Protein AF-A0A496LIV1-F1 (afdb_monomer_lite)

Foldseek 3Di:
DDDDDDDDDDPPPPPPPPPPDDDQKDKDKDWDADPPPRDIWMKMKIAGNAAWKWWADKAFPNNPKDFDWDQDPVRDTDDPDRDTDGHGDMDITIIRDRDTQWMWTQIPVGIDIDGDD

pLDDT: mean 88.88, std 16.33, range [39.03, 98.69]

Sequence (117 aa):
MKKILLISCLFLVGCSGSSVKEAPLKMSYSTQVNRFSGVRYSIIEITSLSNDLVIKDVRLNKGNCVIRKMMLANGKIEELFPMKLTYGNSIKRTATCKKILEAEVVTNDGSWVFTWN

Secondary structure (DSSP, 8-state):
-----------------------SEEEEEEEEE-TTT--EEEEEEEEESSSSEEEEEEEEGGGTBPBPPPBPTTSPBPP-SSEEE-TT-EEEEEESSS--SEEEEEESS-EEEEE--

Structure (mmCIF, N/CA/C/O backbone):
data_AF-A0A496LIV1-F1
#
_entry.id   AF-A0A496LIV1-F1
#
loop_
_atom_site.group_PDB
_atom_site.id
_atom_site.type_symbol
_atom_site.label_atom_id
_atom_site.label_alt_id
_atom_site.label_comp_id
_atom_site.label_asym_id
_atom_site.label_entity_id
_atom_site.label_seq_id
_atom_site.pdbx_PDB_ins_code
_atom_site.Cartn_x
_atom_site.Cartn_y
_atom_site.Cartn_z
_atom_site.occupancy
_atom_site.B_iso_or_equiv
_atom_site.auth_seq_id
_atom_site.auth_comp_id
_atom_site.auth_asym_id
_atom_site.auth_atom_id
_atom_site.pdbx_PDB_model_num
ATOM 1 N N . MET A 1 1 ? -74.936 10.771 -8.688 1.00 39.03 1 MET A N 1
ATOM 2 C CA . MET A 1 1 ? -73.666 10.435 -9.381 1.00 39.03 1 MET A CA 1
ATOM 3 C C . MET A 1 1 ? -72.774 11.671 -9.267 1.00 39.03 1 MET A C 1
ATOM 5 O O . MET A 1 1 ? -73.289 12.724 -9.584 1.00 39.03 1 MET A O 1
ATOM 9 N N . LYS A 1 2 ? -71.529 11.731 -8.789 1.00 39.44 2 LYS A N 1
ATOM 10 C CA . LYS A 1 2 ? -70.540 10.810 -8.208 1.00 39.44 2 LYS A CA 1
ATOM 11 C C . LYS A 1 2 ? -69.555 11.733 -7.448 1.00 39.44 2 LYS A C 1
ATOM 13 O O . LYS A 1 2 ? -69.148 12.748 -8.002 1.00 39.44 2 LYS A O 1
ATOM 18 N N . LYS A 1 3 ? -69.244 11.442 -6.178 1.00 47.38 3 LYS A N 1
ATOM 19 C CA . LYS A 1 3 ? -68.274 12.204 -5.364 1.00 47.38 3 LYS A CA 1
ATOM 20 C C . LYS A 1 3 ? -66.870 11.943 -5.922 1.00 47.38 3 LYS A C 1
ATOM 22 O O . LYS A 1 3 ? -66.507 10.777 -6.053 1.00 47.38 3 LYS A O 1
ATOM 27 N N . ILE A 1 4 ? -66.102 12.980 -6.250 1.00 52.69 4 ILE A N 1
ATOM 28 C CA . ILE A 1 4 ? -64.696 12.839 -6.655 1.00 52.69 4 ILE A CA 1
ATOM 29 C C . ILE A 1 4 ? -63.836 13.393 -5.519 1.00 52.69 4 ILE A C 1
ATOM 31 O O . ILE A 1 4 ? -63.693 14.602 -5.369 1.00 52.69 4 ILE A O 1
ATOM 35 N N . LEU A 1 5 ? -63.308 12.487 -4.692 1.00 54.84 5 LEU A N 1
ATOM 36 C CA . LEU A 1 5 ? -62.138 12.749 -3.859 1.00 54.84 5 LEU A CA 1
ATOM 37 C C . LEU A 1 5 ? -60.904 12.586 -4.753 1.00 54.84 5 LEU A C 1
ATOM 39 O O . LEU A 1 5 ? -60.666 11.493 -5.265 1.00 54.84 5 LEU A O 1
ATOM 43 N N . LEU A 1 6 ? -60.120 13.646 -4.924 1.00 50.31 6 LEU A N 1
ATOM 44 C CA . LEU A 1 6 ? -58.7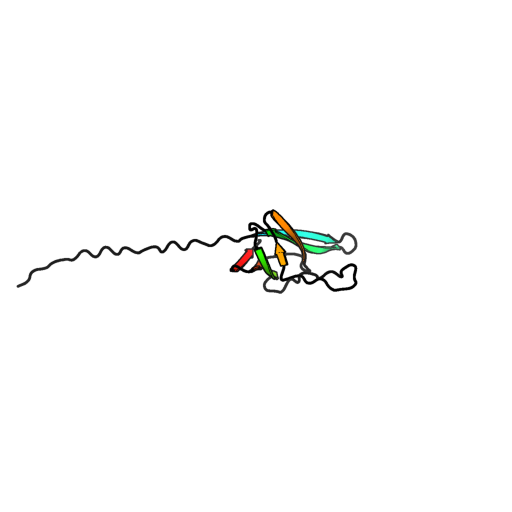75 13.564 -5.491 1.00 50.31 6 LEU A CA 1
ATOM 45 C C . LEU A 1 6 ? -57.781 13.497 -4.330 1.00 50.31 6 LEU A C 1
ATOM 47 O O . LEU A 1 6 ? -57.510 14.485 -3.654 1.00 50.31 6 LEU A O 1
ATOM 51 N N . ILE A 1 7 ? -57.316 12.278 -4.071 1.00 59.00 7 ILE A N 1
ATOM 52 C CA . ILE A 1 7 ? -56.296 11.948 -3.080 1.00 59.00 7 ILE A CA 1
ATOM 53 C C . ILE A 1 7 ? -54.946 12.454 -3.595 1.00 59.00 7 ILE A C 1
ATOM 55 O O . ILE A 1 7 ? -54.461 12.030 -4.642 1.00 59.00 7 ILE A O 1
ATOM 59 N N . SER A 1 8 ? -54.360 13.376 -2.835 1.00 54.31 8 SER A N 1
ATOM 60 C CA . SER A 1 8 ? -52.958 13.770 -2.928 1.00 54.31 8 SER A CA 1
ATOM 61 C C . SER A 1 8 ? -52.079 12.595 -2.495 1.00 54.31 8 SER A C 1
ATOM 63 O O . SER A 1 8 ? -52.125 12.184 -1.336 1.00 54.31 8 SER A O 1
ATOM 65 N N . CYS A 1 9 ? -51.280 12.050 -3.413 1.00 51.47 9 CYS A N 1
ATOM 66 C CA . CYS A 1 9 ? -50.174 11.158 -3.075 1.00 51.47 9 CYS A CA 1
ATOM 67 C C . CYS A 1 9 ? -48.868 11.951 -3.165 1.00 51.47 9 CYS A C 1
ATOM 69 O O . CYS A 1 9 ? -48.267 12.071 -4.232 1.00 51.47 9 CYS A O 1
ATOM 71 N N . LEU A 1 10 ? -48.428 12.479 -2.019 1.00 53.59 10 LEU A N 1
ATOM 72 C CA . LEU A 1 10 ? -47.028 12.828 -1.795 1.00 53.59 10 LEU A CA 1
ATOM 73 C C . LEU A 1 10 ? -46.196 11.545 -1.934 1.00 53.59 10 LEU A C 1
ATOM 75 O O . LEU A 1 10 ? -46.195 10.697 -1.042 1.00 53.59 10 LEU A O 1
ATOM 79 N N . PHE A 1 11 ? -45.471 11.406 -3.040 1.00 55.41 11 PHE A N 1
ATOM 80 C CA . PHE A 1 11 ? -44.377 10.448 -3.130 1.00 55.41 11 PHE A CA 1
ATOM 81 C C . PHE A 1 11 ? -43.194 10.999 -2.329 1.00 55.41 11 PHE A C 1
ATOM 83 O O . PHE A 1 11 ? -42.379 11.766 -2.837 1.00 55.41 11 PHE A O 1
ATOM 90 N N . LEU A 1 12 ? -43.105 10.613 -1.054 1.00 57.22 12 LEU A N 1
ATOM 91 C CA . LEU A 1 12 ? -41.856 10.690 -0.304 1.00 57.22 12 LEU A CA 1
ATOM 92 C C . LEU A 1 12 ? -40.909 9.636 -0.886 1.00 57.22 12 LEU A C 1
ATOM 94 O O . LEU A 1 12 ? -40.902 8.481 -0.466 1.00 57.22 12 LEU A O 1
ATOM 98 N N . VAL A 1 13 ? -40.128 10.031 -1.891 1.00 61.72 13 VAL A N 1
ATOM 99 C CA . VAL A 1 13 ? -38.952 9.270 -2.314 1.00 61.72 13 VAL A CA 1
ATOM 100 C C . VAL A 1 13 ? -37.941 9.385 -1.178 1.00 61.72 13 VAL A C 1
ATOM 102 O O . VAL A 1 13 ? -37.227 10.377 -1.048 1.00 61.72 13 VAL A O 1
ATOM 105 N N . GLY A 1 14 ? -37.944 8.388 -0.297 1.00 52.75 14 GLY A N 1
ATOM 106 C CA . GLY A 1 14 ? -36.917 8.224 0.717 1.00 52.75 14 GLY A CA 1
ATOM 107 C C . GLY A 1 14 ? -35.582 7.963 0.032 1.00 52.75 14 GLY A C 1
ATOM 108 O O . GLY A 1 14 ? -35.306 6.840 -0.379 1.00 52.75 14 GLY A O 1
ATOM 109 N N . CYS A 1 15 ? -34.749 8.996 -0.090 1.00 58.16 15 CYS A N 1
ATOM 110 C CA . CYS A 1 15 ? -33.325 8.816 -0.328 1.00 58.16 15 CYS A CA 1
ATOM 111 C C . CYS A 1 15 ? -32.748 8.112 0.900 1.00 58.16 15 CYS A C 1
ATOM 113 O O . CYS A 1 15 ? -32.431 8.747 1.905 1.00 58.16 15 CYS A O 1
ATOM 115 N N . SER A 1 16 ? -32.637 6.786 0.834 1.00 54.94 16 SER A N 1
ATOM 116 C CA . SER A 1 16 ? -31.777 6.024 1.727 1.00 54.94 16 SER A CA 1
ATOM 117 C C . SER A 1 16 ? -30.361 6.567 1.554 1.00 54.94 16 SER A C 1
ATOM 119 O O . SER A 1 16 ? -29.697 6.272 0.557 1.00 54.94 16 SER A O 1
ATOM 121 N N . GLY A 1 17 ? -29.933 7.421 2.485 1.00 51.09 17 GLY A N 1
ATOM 122 C CA . GLY A 1 17 ? -28.568 7.914 2.565 1.00 51.09 17 GLY A CA 1
ATOM 123 C C . GLY A 1 17 ? -27.639 6.721 2.720 1.00 51.09 17 GLY A C 1
ATOM 124 O O . GLY A 1 17 ? -27.464 6.203 3.818 1.00 51.09 17 GLY A O 1
ATOM 125 N N . SER A 1 18 ? -27.092 6.251 1.603 1.00 51.12 18 SER A N 1
ATOM 126 C CA . SER A 1 18 ? -26.012 5.278 1.609 1.00 51.12 18 SER A CA 1
ATOM 127 C C . SER A 1 18 ? -24.810 6.010 2.182 1.00 51.12 18 SER A C 1
ATOM 129 O O . SER A 1 18 ? -24.207 6.837 1.499 1.00 51.12 18 SER A O 1
ATOM 131 N N . SER A 1 19 ? -24.512 5.780 3.459 1.00 61.34 19 SER A N 1
ATOM 132 C CA . SER A 1 19 ? -23.252 6.211 4.047 1.00 61.34 19 SER A CA 1
ATOM 133 C C . SER A 1 19 ? -22.142 5.518 3.261 1.00 61.34 19 SER A C 1
ATOM 135 O O . SER A 1 19 ? -21.924 4.313 3.381 1.00 61.34 19 SER A O 1
ATOM 137 N N . VAL A 1 20 ? -21.493 6.266 2.367 1.00 77.19 20 VAL A N 1
ATOM 138 C CA . VAL A 1 20 ? -20.347 5.765 1.612 1.00 77.19 20 VAL A CA 1
ATOM 139 C C . VAL A 1 20 ? -19.267 5.460 2.637 1.00 77.19 20 VAL A C 1
ATOM 141 O O . VAL A 1 20 ? -18.710 6.363 3.255 1.00 77.19 20 VAL A O 1
ATOM 144 N N . LYS A 1 21 ? -19.031 4.173 2.876 1.00 86.25 21 LYS A N 1
ATOM 145 C CA . LYS A 1 21 ? -18.033 3.714 3.832 1.00 86.25 21 LYS A CA 1
ATOM 146 C C . LYS A 1 21 ? -16.648 4.135 3.350 1.00 86.25 21 LYS A C 1
ATOM 148 O O . LYS A 1 21 ? -16.179 3.668 2.312 1.00 86.25 21 LYS A O 1
ATOM 153 N N . GLU A 1 22 ? -16.005 5.014 4.107 1.00 93.00 22 GLU A N 1
ATOM 154 C CA . GLU A 1 22 ? -14.653 5.475 3.802 1.00 93.00 22 GLU A CA 1
ATOM 155 C C . GLU A 1 22 ? -13.629 4.339 3.937 1.00 93.00 22 GLU A C 1
ATOM 157 O O . GLU A 1 22 ? -13.827 3.369 4.673 1.00 93.00 22 GLU A O 1
ATOM 162 N N . ALA A 1 23 ? -12.523 4.446 3.200 1.00 96.56 23 ALA A N 1
ATOM 163 C CA . ALA A 1 23 ? -11.446 3.470 3.285 1.00 96.56 23 ALA A CA 1
ATOM 164 C C . ALA A 1 23 ? -10.689 3.602 4.618 1.00 96.56 23 ALA A C 1
ATOM 166 O O . ALA A 1 23 ? -10.226 4.697 4.941 1.00 96.56 23 ALA A O 1
ATOM 167 N N . PRO A 1 24 ? -10.445 2.503 5.359 1.00 97.62 24 PRO A N 1
ATOM 168 C CA . PRO A 1 24 ? -9.704 2.523 6.623 1.00 97.62 24 PRO A CA 1
ATOM 169 C C . PRO A 1 24 ? -8.184 2.660 6.418 1.00 97.62 24 PRO A C 1
ATOM 171 O O . PRO A 1 24 ? -7.393 2.311 7.294 1.00 97.62 24 PRO A O 1
ATOM 174 N N . LEU A 1 25 ? -7.750 3.124 5.244 1.00 98.38 25 LEU A N 1
ATOM 175 C CA . LEU A 1 25 ? -6.354 3.247 4.853 1.00 98.38 25 LEU A CA 1
ATOM 176 C C . LEU A 1 25 ? -6.172 4.327 3.787 1.00 98.38 25 LEU A C 1
ATOM 178 O O . LEU A 1 25 ? -7.083 4.627 3.016 1.00 98.38 25 LEU A O 1
ATOM 182 N N . LYS A 1 26 ? -4.954 4.864 3.710 1.00 98.06 26 LYS A N 1
ATOM 183 C CA . LYS A 1 26 ? -4.472 5.657 2.576 1.00 98.06 26 LYS A CA 1
ATOM 184 C C . LYS A 1 26 ? -3.474 4.834 1.785 1.00 98.06 26 LYS A C 1
ATOM 186 O O . LYS A 1 26 ? -2.693 4.076 2.361 1.00 98.06 26 LYS A O 1
ATOM 191 N N . MET A 1 27 ? -3.471 5.035 0.475 1.00 97.44 27 MET A N 1
ATOM 192 C CA . MET A 1 27 ? -2.500 4.418 -0.411 1.00 97.44 27 MET A CA 1
ATOM 193 C C . MET A 1 27 ? -1.844 5.474 -1.292 1.00 97.44 27 MET A C 1
ATOM 195 O O . MET A 1 27 ? -2.510 6.354 -1.838 1.00 97.44 27 MET A O 1
ATOM 199 N N . SER A 1 28 ? -0.531 5.373 -1.442 1.00 97.19 28 SER A N 1
ATOM 200 C CA . SER A 1 28 ? 0.250 6.154 -2.394 1.00 97.19 28 SER A CA 1
ATOM 201 C C . SER A 1 28 ? 1.246 5.244 -3.104 1.00 97.19 28 SER A C 1
ATOM 203 O O . SER A 1 28 ? 1.477 4.099 -2.702 1.00 97.19 28 SER A O 1
ATOM 205 N N . TYR A 1 29 ? 1.837 5.740 -4.185 1.00 97.38 29 TYR A N 1
ATOM 206 C CA . TYR A 1 29 ? 2.979 5.077 -4.789 1.00 97.38 29 TYR A CA 1
ATOM 207 C C . TYR A 1 29 ? 3.953 6.091 -5.372 1.00 97.38 29 TYR A C 1
ATOM 209 O O . TYR A 1 29 ? 3.584 7.210 -5.732 1.00 97.38 29 TYR A O 1
ATOM 217 N N . SER A 1 30 ? 5.206 5.676 -5.490 1.00 96.44 30 SER A N 1
ATOM 218 C CA . SER A 1 30 ? 6.247 6.414 -6.192 1.00 96.44 30 SER A CA 1
ATOM 219 C C . SER A 1 30 ? 6.925 5.522 -7.220 1.00 96.44 30 SER A C 1
ATOM 221 O O . SER A 1 30 ? 6.930 4.295 -7.107 1.00 96.44 30 SER A O 1
ATOM 223 N N . THR A 1 31 ? 7.487 6.139 -8.258 1.00 95.81 31 THR A N 1
ATOM 224 C CA . THR A 1 31 ? 8.295 5.433 -9.255 1.00 95.81 31 THR A CA 1
ATOM 225 C C . THR A 1 31 ? 9.761 5.701 -8.979 1.00 95.81 31 THR A C 1
ATOM 227 O O . THR A 1 31 ? 10.214 6.841 -9.028 1.00 95.81 31 THR A O 1
ATOM 230 N N . GLN A 1 32 ? 10.502 4.632 -8.738 1.00 94.50 32 GLN A N 1
ATOM 231 C CA . GLN A 1 32 ? 11.932 4.643 -8.501 1.00 94.50 32 GLN A CA 1
ATOM 232 C C . GLN A 1 32 ? 12.680 4.156 -9.741 1.00 94.50 32 GLN A C 1
ATOM 234 O O . GLN A 1 32 ? 12.140 3.446 -10.593 1.00 94.50 32 GLN A O 1
ATOM 239 N N . VAL A 1 33 ? 13.958 4.515 -9.819 1.00 93.81 33 VAL A N 1
ATOM 240 C CA . VAL A 1 33 ? 14.873 4.044 -10.859 1.00 93.81 33 VAL A CA 1
ATOM 241 C C . VAL A 1 33 ? 16.052 3.364 -10.185 1.00 93.81 33 VAL A C 1
ATOM 243 O O . VAL A 1 33 ? 16.718 3.952 -9.331 1.00 93.81 33 VAL A O 1
ATOM 246 N N . ASN A 1 34 ? 16.324 2.116 -10.558 1.00 90.62 34 ASN A N 1
ATOM 247 C CA . ASN A 1 34 ? 17.561 1.462 -10.167 1.00 90.62 34 ASN A CA 1
ATOM 248 C C . ASN A 1 34 ? 18.712 2.122 -10.941 1.00 90.62 34 ASN A C 1
ATOM 250 O O . ASN A 1 34 ? 18.789 1.993 -12.159 1.00 90.62 34 ASN A O 1
ATOM 254 N N . ARG A 1 35 ? 19.594 2.842 -10.239 1.00 93.06 35 ARG A N 1
ATOM 255 C CA . ARG A 1 35 ? 20.663 3.635 -10.873 1.00 93.06 35 ARG A CA 1
ATOM 256 C C . ARG A 1 35 ? 21.656 2.798 -11.684 1.00 93.06 35 ARG A C 1
ATOM 258 O O . ARG A 1 35 ? 22.247 3.329 -12.611 1.00 93.06 35 ARG A O 1
ATOM 265 N N . PHE A 1 36 ? 21.829 1.521 -11.345 1.00 92.44 36 PHE A N 1
ATOM 266 C CA . PHE A 1 36 ? 22.781 0.638 -12.017 1.00 92.44 36 PHE A CA 1
ATOM 267 C C . PHE A 1 36 ? 22.205 0.022 -13.299 1.00 92.44 36 PHE A C 1
ATOM 269 O O . PHE A 1 36 ? 22.874 -0.020 -14.321 1.00 92.44 36 PHE A O 1
ATOM 276 N N . SER A 1 37 ? 20.950 -0.433 -13.260 1.00 92.38 37 SER A N 1
ATOM 277 C CA . SER A 1 37 ? 20.299 -1.108 -14.399 1.00 92.38 37 SER A CA 1
ATOM 278 C C . SER A 1 37 ? 19.408 -0.198 -15.250 1.00 92.38 37 SER A C 1
ATOM 280 O O . SER A 1 37 ? 18.930 -0.619 -16.297 1.00 92.38 37 SER A O 1
ATOM 282 N N . GLY A 1 38 ? 19.097 1.016 -14.786 1.00 92.44 38 GLY A N 1
ATOM 283 C CA . GLY A 1 38 ? 18.120 1.915 -15.413 1.00 92.44 38 GLY A CA 1
ATOM 284 C C . GLY A 1 38 ? 16.662 1.442 -15.308 1.00 92.44 38 GLY A C 1
ATOM 285 O O . GLY A 1 38 ? 15.745 2.155 -15.722 1.00 92.44 38 GLY A O 1
ATOM 286 N N . VAL A 1 39 ? 16.418 0.260 -14.732 1.00 92.00 39 VAL A N 1
ATOM 287 C CA . VAL A 1 39 ? 15.081 -0.324 -14.608 1.00 92.00 39 VAL A CA 1
ATOM 288 C C . VAL A 1 39 ? 14.237 0.508 -13.648 1.00 92.00 39 VAL A C 1
ATOM 290 O O . VAL A 1 39 ? 14.632 0.780 -12.509 1.00 92.00 39 VAL A O 1
ATOM 293 N N . ARG A 1 40 ? 13.046 0.894 -14.112 1.00 93.56 40 ARG A N 1
ATOM 294 C CA . ARG A 1 40 ? 12.042 1.582 -13.298 1.00 93.56 40 ARG A CA 1
ATOM 295 C C . ARG A 1 40 ? 11.169 0.575 -12.566 1.00 93.56 40 ARG A C 1
ATOM 297 O O . ARG A 1 40 ? 10.737 -0.409 -13.162 1.00 93.56 40 ARG A O 1
ATOM 304 N N . TYR A 1 41 ? 10.876 0.858 -11.307 1.00 94.38 41 TYR A N 1
ATOM 305 C CA . TYR A 1 41 ? 9.988 0.056 -10.474 1.00 94.38 41 TYR A CA 1
ATOM 306 C C . TYR A 1 41 ? 9.175 0.968 -9.561 1.00 94.38 41 TYR A C 1
ATOM 308 O O . TYR A 1 41 ? 9.620 2.063 -9.222 1.00 94.38 41 TYR A O 1
ATOM 316 N N . SER A 1 42 ? 7.990 0.535 -9.158 1.00 96.81 42 SER A N 1
ATOM 317 C CA . SER A 1 42 ? 7.149 1.300 -8.242 1.00 96.81 42 SER A CA 1
ATOM 318 C C . SER A 1 42 ? 7.317 0.818 -6.802 1.00 96.81 42 SER A C 1
ATOM 320 O O . SER A 1 42 ? 7.533 -0.367 -6.553 1.00 96.81 42 SER A O 1
ATOM 322 N N . ILE A 1 43 ? 7.207 1.733 -5.845 1.00 97.69 43 ILE A N 1
ATOM 323 C CA . ILE A 1 43 ? 7.039 1.418 -4.425 1.00 97.69 43 ILE A CA 1
ATOM 324 C C . ILE A 1 43 ? 5.642 1.879 -4.039 1.00 97.69 43 ILE A C 1
ATOM 326 O O . ILE A 1 43 ? 5.331 3.056 -4.206 1.00 97.69 43 ILE A O 1
ATOM 330 N N . ILE A 1 44 ? 4.817 0.966 -3.533 1.00 97.94 44 ILE A N 1
ATOM 331 C CA . ILE A 1 44 ? 3.550 1.321 -2.890 1.00 97.94 44 ILE A CA 1
ATOM 332 C C . ILE A 1 44 ? 3.786 1.583 -1.409 1.00 97.94 44 ILE A C 1
ATOM 334 O O . ILE A 1 44 ? 4.611 0.914 -0.781 1.00 97.94 44 ILE A O 1
ATOM 338 N N . GLU A 1 45 ? 3.033 2.520 -0.856 1.00 98.38 45 GLU A N 1
ATOM 339 C CA . GLU A 1 45 ? 2.944 2.775 0.574 1.00 98.38 45 GLU A CA 1
ATOM 340 C C . GLU A 1 45 ? 1.480 2.696 1.000 1.00 98.38 45 GLU A C 1
ATOM 342 O O . GLU A 1 45 ? 0.612 3.339 0.407 1.00 98.38 45 GLU A O 1
ATOM 347 N N . ILE A 1 46 ? 1.213 1.868 2.008 1.00 98.44 46 ILE A N 1
ATOM 348 C CA . ILE A 1 46 ? -0.117 1.681 2.584 1.00 98.44 46 ILE A CA 1
ATOM 349 C C . ILE A 1 46 ? -0.052 2.129 4.036 1.00 98.44 46 ILE A C 1
ATOM 351 O O . ILE A 1 46 ? 0.690 1.533 4.816 1.00 98.44 46 ILE A O 1
ATOM 355 N N . THR A 1 47 ? -0.828 3.150 4.391 1.00 98.56 47 THR A N 1
ATOM 356 C CA . THR A 1 47 ? -0.895 3.716 5.745 1.00 98.56 47 THR A CA 1
ATOM 357 C C . THR A 1 47 ? -2.259 3.436 6.349 1.00 98.56 47 THR A C 1
ATOM 359 O O . THR A 1 47 ? -3.280 3.768 5.745 1.00 98.56 47 THR A O 1
ATOM 362 N N . SER A 1 48 ? -2.296 2.860 7.547 1.00 98.56 48 SER A N 1
ATOM 363 C CA . SER A 1 48 ? -3.566 2.602 8.223 1.00 98.56 48 SER A CA 1
ATOM 364 C C . SER A 1 48 ? -4.191 3.881 8.778 1.00 98.56 48 SER A C 1
ATOM 366 O O . SER A 1 48 ? -3.517 4.683 9.429 1.00 98.56 48 SER A O 1
ATOM 368 N N . LEU A 1 49 ? -5.502 4.022 8.580 1.00 98.44 49 LEU A N 1
ATOM 369 C CA . LEU A 1 49 ? -6.358 4.996 9.260 1.00 98.44 49 LEU A CA 1
ATOM 370 C C . LEU A 1 49 ? -7.237 4.338 10.339 1.00 98.44 49 LEU A C 1
ATOM 372 O O . LEU A 1 49 ? -8.125 4.991 10.875 1.00 98.44 49 LEU A O 1
ATOM 376 N N . SER A 1 50 ? -6.983 3.068 10.682 1.00 97.19 50 SER A N 1
ATOM 377 C CA . SER A 1 50 ? -7.658 2.347 11.769 1.00 97.19 50 SER A CA 1
ATOM 378 C C . SER A 1 50 ? -6.677 1.605 12.689 1.00 97.19 50 SER A C 1
ATOM 380 O O . SER A 1 50 ? -5.552 1.284 12.306 1.00 97.19 50 SER A O 1
ATOM 382 N N . ASN A 1 51 ? -7.105 1.295 13.914 1.00 97.69 51 ASN A N 1
ATOM 383 C CA . ASN A 1 51 ? -6.327 0.518 14.888 1.00 97.69 51 ASN A CA 1
ATOM 384 C C . ASN A 1 51 ? -6.370 -1.003 14.658 1.00 97.69 51 ASN A C 1
ATOM 386 O O . ASN A 1 51 ? -5.556 -1.742 15.215 1.00 97.69 51 ASN A O 1
ATOM 390 N N . ASP A 1 52 ? -7.307 -1.480 13.849 1.00 97.06 52 ASP A N 1
ATOM 391 C CA . ASP A 1 52 ? -7.616 -2.896 13.653 1.00 97.06 52 ASP A CA 1
ATOM 392 C C . ASP A 1 52 ? -7.598 -3.316 12.175 1.00 97.06 52 ASP A C 1
ATOM 394 O O . ASP A 1 52 ? -8.147 -4.359 11.815 1.00 97.06 52 ASP A O 1
ATOM 398 N N . LEU A 1 53 ? -6.928 -2.536 11.320 1.00 98.44 53 LEU A N 1
ATOM 399 C CA . LEU A 1 53 ? -6.818 -2.837 9.899 1.00 98.44 53 LEU A CA 1
ATOM 400 C C . LEU A 1 53 ? -6.024 -4.129 9.683 1.00 98.44 53 LEU A C 1
ATOM 402 O O . LEU A 1 53 ? -4.841 -4.216 10.017 1.00 98.44 53 LEU A O 1
ATOM 406 N N . VAL A 1 54 ? -6.655 -5.110 9.044 1.00 98.56 54 VAL A N 1
ATOM 407 C CA . VAL A 1 54 ? -6.003 -6.317 8.537 1.00 98.56 54 VAL A CA 1
ATOM 408 C C . VAL A 1 54 ? -6.103 -6.312 7.023 1.00 98.56 54 VAL A C 1
ATOM 410 O O . VAL A 1 54 ? -7.181 -6.498 6.465 1.00 98.56 54 VAL A O 1
ATOM 413 N N . ILE A 1 55 ? -4.974 -6.132 6.348 1.00 98.50 55 ILE A N 1
ATOM 414 C CA . ILE A 1 55 ? -4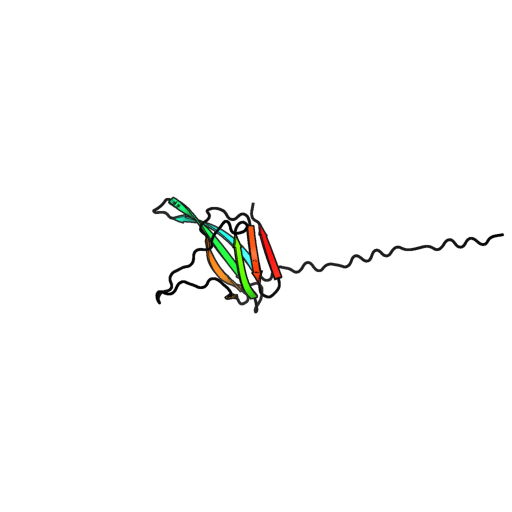.882 -6.245 4.893 1.00 98.50 55 ILE A CA 1
ATOM 415 C C . ILE A 1 55 ? -4.747 -7.726 4.557 1.00 98.50 55 ILE A C 1
ATOM 417 O O . ILE A 1 55 ? -3.808 -8.378 5.009 1.00 98.50 55 ILE A O 1
ATOM 421 N N . LYS A 1 56 ? -5.691 -8.257 3.781 1.00 98.69 56 LYS A N 1
ATOM 422 C CA . LYS A 1 56 ? -5.744 -9.663 3.365 1.00 98.69 56 LYS A CA 1
ATOM 423 C C . LYS A 1 56 ? -5.086 -9.901 2.012 1.00 98.69 56 LYS A C 1
ATOM 425 O O . LYS A 1 56 ? -4.525 -10.970 1.811 1.00 98.69 56 LYS A O 1
ATOM 430 N N . ASP A 1 57 ? -5.181 -8.939 1.100 1.00 98.31 57 ASP A N 1
ATOM 431 C CA . ASP A 1 57 ? -4.593 -9.024 -0.238 1.00 98.31 57 ASP A CA 1
ATOM 432 C C . ASP A 1 57 ? -4.451 -7.623 -0.853 1.00 98.31 57 ASP A C 1
ATOM 434 O O . ASP A 1 57 ? -5.192 -6.702 -0.495 1.00 98.31 57 ASP A O 1
ATOM 438 N N . VAL A 1 58 ? -3.517 -7.470 -1.793 1.00 98.38 58 VAL A N 1
ATOM 439 C CA . VAL A 1 58 ? -3.356 -6.261 -2.612 1.00 98.38 58 VAL A CA 1
ATOM 440 C C . VAL A 1 58 ? -3.109 -6.665 -4.059 1.00 98.38 58 VAL A C 1
ATOM 442 O O . VAL A 1 58 ? -2.104 -7.309 -4.371 1.00 98.38 58 VAL A O 1
ATOM 445 N N . ARG A 1 59 ? -3.984 -6.220 -4.9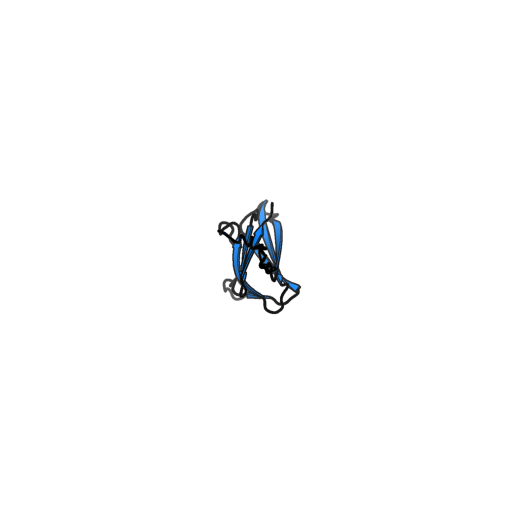63 1.00 98.44 59 ARG A N 1
ATOM 446 C CA . ARG A 1 59 ? -3.895 -6.498 -6.402 1.00 98.44 59 ARG A CA 1
ATOM 447 C C . ARG A 1 59 ? -3.638 -5.211 -7.158 1.00 98.44 59 ARG A C 1
ATOM 449 O O . ARG A 1 59 ? -4.477 -4.317 -7.192 1.00 98.44 59 ARG A O 1
ATOM 456 N N . LEU A 1 60 ? -2.467 -5.122 -7.777 1.00 98.38 60 LEU A N 1
ATOM 457 C CA . LEU A 1 60 ? -2.072 -3.955 -8.560 1.00 98.38 60 LEU A CA 1
ATOM 458 C C . LEU A 1 60 ? -2.372 -4.197 -10.041 1.00 98.38 60 LEU A C 1
ATOM 460 O O . LEU A 1 60 ? -2.039 -5.259 -10.575 1.00 98.38 60 LEU A O 1
ATOM 464 N N . ASN A 1 61 ? -2.950 -3.206 -10.723 1.00 97.62 61 ASN A N 1
ATOM 465 C CA . ASN A 1 61 ? -3.284 -3.254 -12.153 1.00 97.62 61 ASN A CA 1
ATOM 466 C C . ASN A 1 61 ? -4.053 -4.533 -12.551 1.00 97.62 61 ASN A C 1
ATOM 468 O O . ASN A 1 61 ? -3.621 -5.252 -13.459 1.00 97.62 61 ASN A O 1
ATOM 472 N N . LYS A 1 62 ? -5.146 -4.862 -11.849 1.00 97.31 62 LYS A N 1
ATOM 473 C CA . LYS A 1 62 ? -5.918 -6.112 -12.027 1.00 97.31 62 LYS A CA 1
ATOM 474 C C . LYS A 1 62 ? -5.084 -7.397 -11.922 1.00 97.31 62 LYS A C 1
ATOM 476 O O . LYS A 1 62 ? -5.408 -8.400 -12.546 1.00 97.31 62 LYS A O 1
ATOM 481 N N . GLY A 1 63 ? -3.981 -7.362 -11.169 1.00 97.00 63 GLY A N 1
ATOM 482 C CA . GLY A 1 63 ? -3.050 -8.484 -11.002 1.00 97.00 63 GLY A CA 1
ATOM 483 C C . GLY A 1 63 ? -1.872 -8.501 -11.983 1.00 97.00 63 GLY A C 1
ATOM 484 O O . GLY A 1 63 ? -0.967 -9.315 -11.826 1.00 97.00 63 GLY A O 1
ATOM 485 N N . ASN A 1 64 ? -1.815 -7.581 -12.952 1.00 97.00 64 ASN A N 1
ATOM 486 C CA . ASN A 1 64 ? -0.705 -7.511 -13.912 1.00 97.00 64 ASN A CA 1
ATOM 487 C C . ASN A 1 64 ? 0.579 -6.906 -13.323 1.00 97.00 64 ASN A C 1
ATOM 489 O O . ASN A 1 64 ? 1.638 -6.974 -13.949 1.00 97.00 64 ASN A O 1
ATOM 493 N N . CYS A 1 65 ? 0.507 -6.282 -12.145 1.00 96.81 65 CYS A N 1
ATOM 494 C CA . CYS A 1 65 ? 1.680 -5.789 -11.438 1.00 96.81 65 CYS A CA 1
ATOM 495 C C . CYS A 1 65 ? 1.884 -6.554 -10.128 1.00 96.81 65 CYS A C 1
ATOM 497 O O . CYS A 1 65 ? 1.026 -6.574 -9.251 1.00 96.81 65 CYS A O 1
ATOM 499 N N . VAL A 1 66 ? 3.047 -7.192 -9.998 1.00 96.12 66 VAL A N 1
ATOM 500 C CA . VAL A 1 66 ? 3.336 -8.123 -8.904 1.00 96.12 66 VAL A CA 1
ATOM 501 C C . VAL A 1 66 ? 4.104 -7.403 -7.804 1.00 96.12 66 VAL A C 1
ATOM 503 O O . VAL A 1 66 ? 5.107 -6.739 -8.072 1.00 96.12 66 VAL A O 1
ATOM 506 N N . ILE A 1 67 ? 3.671 -7.568 -6.555 1.00 97.38 67 ILE A N 1
ATOM 507 C CA . ILE A 1 67 ? 4.453 -7.150 -5.390 1.00 97.38 67 ILE A CA 1
ATOM 508 C C . ILE A 1 67 ? 5.594 -8.152 -5.189 1.00 97.38 67 ILE A C 1
ATOM 510 O O . ILE A 1 67 ? 5.371 -9.356 -5.051 1.00 97.38 67 ILE A O 1
ATOM 514 N N . ARG A 1 68 ? 6.836 -7.663 -5.189 1.00 94.62 68 ARG A N 1
ATOM 515 C CA . ARG A 1 68 ? 8.023 -8.492 -4.976 1.00 94.62 68 ARG A CA 1
ATOM 516 C C . ARG A 1 68 ? 8.069 -8.966 -3.528 1.00 94.62 68 ARG A C 1
ATOM 518 O O . ARG A 1 68 ? 8.037 -8.155 -2.607 1.00 94.62 68 ARG A O 1
ATOM 525 N N . LYS A 1 69 ? 8.220 -10.277 -3.356 1.00 94.81 69 LYS A N 1
ATOM 526 C CA . LYS A 1 69 ? 8.581 -10.889 -2.076 1.00 94.81 69 LYS A CA 1
ATOM 527 C C . LYS A 1 69 ? 10.077 -10.718 -1.838 1.00 94.81 69 LYS A C 1
ATOM 529 O O . LYS A 1 69 ? 10.863 -10.831 -2.782 1.00 94.81 69 LYS A O 1
ATOM 534 N N . MET A 1 70 ? 10.463 -10.458 -0.595 1.00 91.50 70 MET A N 1
ATOM 535 C CA . MET A 1 70 ? 11.867 -10.412 -0.191 1.00 91.50 70 MET A CA 1
ATOM 536 C C . MET A 1 70 ? 12.271 -11.717 0.496 1.00 91.50 70 MET A C 1
ATOM 538 O O . MET A 1 70 ? 11.440 -12.409 1.084 1.00 91.50 70 MET A O 1
ATOM 542 N N . MET A 1 71 ? 13.552 -12.068 0.407 1.00 93.62 71 MET A N 1
ATOM 543 C CA . MET A 1 71 ? 14.124 -13.120 1.241 1.00 93.62 71 MET A CA 1
ATOM 544 C C . MET A 1 71 ? 14.476 -12.504 2.593 1.00 93.62 71 MET A C 1
ATOM 546 O O . MET A 1 71 ? 15.195 -11.507 2.661 1.00 93.62 71 MET A O 1
ATOM 550 N N . LEU A 1 72 ? 13.929 -13.072 3.659 1.00 90.88 72 LEU A N 1
ATOM 551 C CA . LEU A 1 72 ? 14.191 -12.662 5.029 1.00 90.88 72 LEU A CA 1
ATOM 552 C C . LEU A 1 72 ? 15.586 -13.134 5.462 1.00 90.88 72 LEU A C 1
ATOM 554 O O . LEU A 1 72 ? 16.139 -14.080 4.903 1.00 90.88 72 LEU A O 1
ATOM 558 N N . ALA A 1 73 ? 16.136 -12.518 6.510 1.00 92.69 73 ALA A N 1
ATOM 559 C CA . ALA A 1 73 ? 17.472 -12.843 7.029 1.00 92.69 73 ALA A CA 1
ATOM 560 C C . ALA A 1 73 ? 17.636 -14.317 7.455 1.00 92.69 73 ALA A C 1
ATOM 562 O O . ALA A 1 73 ? 18.744 -14.839 7.481 1.00 92.69 73 ALA A O 1
ATOM 563 N N . ASN A 1 74 ? 16.531 -15.001 7.761 1.00 92.62 74 ASN A N 1
ATOM 564 C CA . ASN A 1 74 ? 16.495 -16.424 8.104 1.00 92.62 74 ASN A CA 1
ATOM 565 C C . ASN A 1 74 ? 16.347 -17.354 6.879 1.00 92.62 74 ASN A C 1
ATOM 567 O O . ASN A 1 74 ? 16.038 -18.532 7.046 1.00 92.62 74 ASN A O 1
ATOM 571 N N . GLY A 1 75 ? 16.489 -16.831 5.657 1.00 94.12 75 GLY A N 1
ATOM 572 C CA . GLY A 1 75 ? 16.360 -17.582 4.406 1.00 94.12 75 GLY A CA 1
ATOM 573 C C . GLY A 1 75 ? 14.921 -17.891 3.981 1.00 94.12 75 GLY A C 1
ATOM 574 O O . GLY A 1 75 ? 14.715 -18.458 2.909 1.00 94.12 75 GLY A O 1
ATOM 575 N N . LYS A 1 76 ? 13.907 -17.517 4.774 1.00 95.00 76 LYS A N 1
ATOM 576 C CA . LYS A 1 76 ? 12.500 -17.699 4.392 1.00 95.00 76 LYS A CA 1
ATOM 577 C C . LYS A 1 76 ? 12.056 -16.615 3.416 1.00 95.00 76 LYS A C 1
ATOM 579 O O . LYS A 1 76 ? 12.511 -15.476 3.477 1.00 95.00 76 LYS A O 1
ATOM 584 N N . ILE A 1 77 ? 11.130 -16.964 2.529 1.00 94.06 77 ILE A N 1
ATOM 585 C CA . ILE A 1 77 ? 10.448 -15.981 1.686 1.00 94.06 77 ILE A CA 1
ATOM 586 C C . ILE A 1 77 ? 9.426 -15.251 2.551 1.00 94.06 77 ILE A C 1
ATOM 588 O O . ILE A 1 77 ? 8.666 -15.875 3.287 1.00 94.06 77 ILE A O 1
ATOM 592 N N . GLU A 1 78 ? 9.411 -13.931 2.449 1.00 93.81 78 GLU A N 1
ATOM 593 C CA . GLU A 1 78 ? 8.448 -13.092 3.137 1.00 93.81 78 GLU A CA 1
ATOM 594 C C . GLU A 1 78 ? 7.000 -13.404 2.727 1.00 93.81 78 GLU A C 1
ATOM 596 O O . GLU A 1 78 ? 6.655 -13.460 1.539 1.00 93.81 78 GLU A O 1
ATOM 601 N N . GLU A 1 79 ? 6.133 -13.535 3.728 1.00 94.25 79 GLU A N 1
ATOM 602 C CA . GLU A 1 79 ? 4.687 -13.521 3.546 1.00 94.25 79 GLU A CA 1
ATOM 603 C C . GLU A 1 79 ? 4.197 -12.071 3.491 1.00 94.25 79 GLU A C 1
ATOM 605 O O . GLU A 1 79 ? 4.433 -11.275 4.398 1.00 94.25 79 GLU A O 1
ATOM 610 N N . LEU A 1 80 ? 3.543 -11.704 2.388 1.00 94.75 80 LEU A N 1
ATOM 611 C CA . LEU A 1 80 ? 3.097 -10.326 2.169 1.00 94.75 80 LEU A CA 1
ATOM 612 C C . LEU A 1 80 ? 1.805 -10.014 2.932 1.00 94.75 80 LEU A C 1
ATOM 614 O O . LEU A 1 80 ? 1.672 -8.916 3.472 1.00 94.75 80 LEU A O 1
ATOM 618 N N . PHE A 1 81 ? 0.881 -10.979 2.953 1.00 95.75 81 PHE A N 1
ATOM 619 C CA . PHE A 1 81 ? -0.464 -10.886 3.514 1.00 95.75 81 PHE A CA 1
ATOM 620 C C . PHE A 1 81 ? -0.909 -12.263 4.056 1.00 95.75 81 PHE A C 1
ATOM 622 O O . PHE A 1 81 ? -0.417 -13.278 3.555 1.00 95.75 81 PHE A O 1
ATOM 629 N N . PRO A 1 82 ? -1.857 -12.324 5.010 1.00 97.94 82 PRO A N 1
ATOM 630 C CA . PRO A 1 82 ? -2.486 -11.186 5.673 1.00 97.94 82 PRO A CA 1
ATOM 631 C C . PRO A 1 82 ? -1.517 -10.465 6.617 1.00 97.94 82 PRO A C 1
ATOM 633 O O . PRO A 1 82 ? -0.607 -11.070 7.174 1.00 97.94 82 PRO A O 1
ATOM 636 N N . MET A 1 83 ? -1.716 -9.165 6.820 1.00 97.25 83 MET A N 1
ATOM 637 C CA . MET A 1 83 ? -0.938 -8.393 7.789 1.00 97.25 83 MET A CA 1
ATOM 638 C C . MET A 1 83 ? -1.805 -7.380 8.526 1.00 97.25 83 MET A C 1
ATOM 640 O O . MET A 1 83 ? -2.753 -6.837 7.959 1.00 97.25 8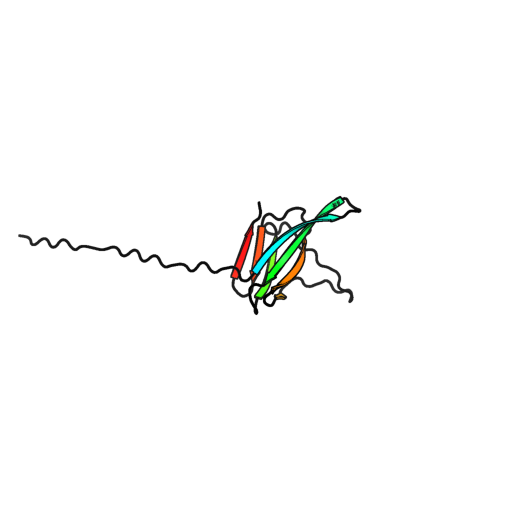3 MET A O 1
ATOM 644 N N . LYS A 1 84 ? -1.462 -7.103 9.786 1.00 98.00 84 LYS A N 1
ATOM 645 C CA . LYS A 1 84 ? -2.147 -6.108 10.614 1.00 98.00 84 LYS A CA 1
ATOM 646 C C . LYS A 1 84 ? -1.363 -4.798 10.642 1.00 98.00 84 LYS A C 1
ATOM 648 O O . LYS A 1 84 ? -0.150 -4.814 10.837 1.00 98.00 84 LYS A O 1
ATOM 653 N N . LEU A 1 85 ? -2.067 -3.679 10.505 1.00 98.12 85 LEU A N 1
ATOM 654 C CA . LEU A 1 85 ? -1.542 -2.336 10.730 1.00 98.12 85 LEU A CA 1
ATOM 655 C C . LEU A 1 85 ? -2.410 -1.607 11.759 1.00 98.12 85 LEU A C 1
ATOM 657 O O . LEU A 1 85 ? -3.634 -1.704 11.745 1.00 98.12 85 LEU A O 1
ATOM 661 N N . THR A 1 86 ? -1.763 -0.859 12.648 1.00 98.25 86 THR A N 1
ATOM 662 C CA . THR A 1 86 ? -2.428 0.050 13.591 1.00 98.25 86 THR A CA 1
ATOM 663 C C . THR A 1 86 ? -2.393 1.481 13.063 1.00 98.25 86 THR A C 1
ATOM 665 O O . THR A 1 86 ? -1.634 1.778 12.139 1.00 98.25 86 THR A O 1
ATOM 668 N N . TYR A 1 87 ? -3.195 2.374 13.644 1.00 98.38 87 TYR A N 1
ATOM 669 C CA . TYR A 1 87 ? -3.379 3.734 13.140 1.00 98.38 87 TYR A CA 1
ATOM 670 C C . TYR A 1 87 ? -2.042 4.467 12.965 1.00 98.38 87 TYR A C 1
ATOM 672 O O . TYR A 1 87 ? -1.188 4.433 13.852 1.00 98.38 87 TYR A O 1
ATOM 680 N N . GLY A 1 88 ? -1.859 5.124 11.818 1.00 98.25 88 GLY A N 1
ATOM 681 C CA . GLY A 1 88 ? -0.661 5.904 11.500 1.00 98.25 88 GLY A CA 1
ATOM 682 C C . GLY A 1 88 ? 0.555 5.084 11.056 1.00 98.25 88 GLY A C 1
ATOM 683 O O . GLY A 1 88 ? 1.500 5.665 10.528 1.00 98.25 88 GLY A O 1
ATOM 684 N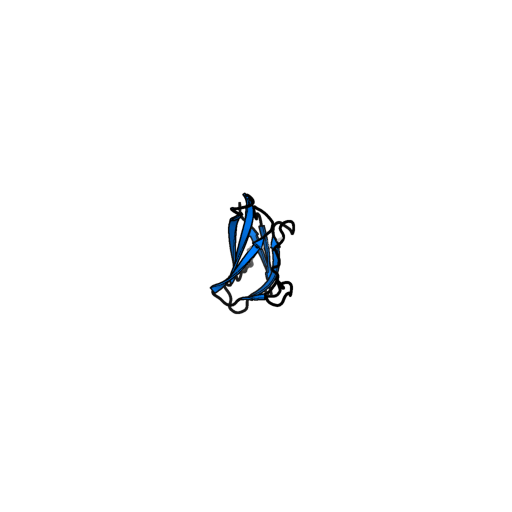 N . ASN A 1 89 ? 0.536 3.754 11.199 1.00 98.50 89 ASN A N 1
ATOM 685 C CA . ASN A 1 89 ? 1.619 2.902 10.712 1.00 98.50 89 ASN A CA 1
ATOM 686 C C . ASN A 1 89 ? 1.493 2.635 9.210 1.00 98.50 89 ASN A C 1
ATOM 688 O O . ASN A 1 89 ? 0.395 2.424 8.684 1.00 98.50 89 ASN A O 1
ATOM 692 N N . SER A 1 90 ? 2.648 2.592 8.544 1.00 98.06 90 SER A N 1
ATOM 693 C CA . SER A 1 90 ? 2.767 2.361 7.106 1.00 98.06 90 SER A CA 1
ATOM 694 C C . SER A 1 90 ? 3.571 1.105 6.792 1.00 98.06 90 SER A C 1
ATOM 696 O O . SER A 1 90 ? 4.534 0.783 7.487 1.00 98.06 90 SER A O 1
ATOM 698 N N . ILE A 1 91 ? 3.243 0.451 5.678 1.00 97.12 91 ILE A N 1
ATOM 699 C CA . ILE A 1 91 ? 4.100 -0.552 5.038 1.00 97.12 91 ILE A CA 1
ATOM 700 C C . ILE A 1 91 ? 4.466 -0.101 3.627 1.00 97.12 91 ILE A C 1
ATOM 702 O O . ILE A 1 91 ? 3.625 0.415 2.890 1.00 97.12 91 ILE A O 1
ATOM 706 N N . LYS A 1 92 ? 5.725 -0.326 3.241 1.00 97.00 92 LYS A N 1
ATOM 707 C CA . LYS A 1 92 ? 6.215 -0.092 1.879 1.00 97.00 92 LYS A CA 1
ATOM 708 C C . LYS A 1 92 ? 6.493 -1.412 1.189 1.00 97.00 92 LYS A C 1
ATOM 710 O O . LYS A 1 92 ? 7.106 -2.300 1.777 1.00 97.00 92 LYS A O 1
ATOM 715 N N . ARG A 1 93 ? 6.063 -1.541 -0.065 1.00 96.50 93 ARG A N 1
ATOM 716 C CA . ARG A 1 93 ? 6.269 -2.751 -0.869 1.00 96.50 93 ARG A CA 1
ATOM 717 C C . ARG A 1 93 ? 6.739 -2.391 -2.272 1.00 96.50 93 ARG A C 1
ATOM 719 O O . ARG A 1 93 ? 6.180 -1.507 -2.915 1.00 96.50 93 ARG A O 1
ATOM 726 N N . THR A 1 94 ? 7.749 -3.101 -2.759 1.00 96.31 94 THR A N 1
ATOM 727 C CA . THR A 1 94 ? 8.253 -2.930 -4.126 1.00 96.31 94 THR A CA 1
ATOM 728 C C . THR A 1 94 ? 7.385 -3.710 -5.100 1.00 96.31 94 THR A C 1
ATOM 730 O O . THR A 1 94 ? 7.171 -4.905 -4.917 1.00 96.31 94 THR A O 1
ATOM 733 N N . ALA A 1 95 ? 6.940 -3.067 -6.170 1.00 96.69 95 ALA A N 1
ATOM 734 C CA . ALA A 1 95 ? 6.200 -3.688 -7.254 1.00 96.69 95 ALA A CA 1
ATOM 735 C C . ALA A 1 95 ? 7.081 -3.848 -8.505 1.00 96.69 95 ALA A C 1
ATOM 737 O O . ALA A 1 95 ? 8.048 -3.112 -8.710 1.00 96.69 95 ALA A O 1
ATOM 738 N N . THR A 1 96 ? 6.778 -4.831 -9.352 1.00 92.25 96 THR A N 1
ATOM 739 C CA . THR A 1 96 ? 7.554 -5.115 -10.572 1.00 92.25 96 THR A CA 1
ATOM 740 C C . THR A 1 96 ? 7.311 -4.112 -11.695 1.00 92.25 96 THR A C 1
ATOM 742 O O . THR A 1 96 ? 8.160 -3.970 -12.572 1.00 92.25 96 THR A O 1
ATOM 745 N N . CYS A 1 97 ? 6.169 -3.427 -11.689 1.00 93.50 97 CYS A N 1
ATOM 746 C CA . CYS A 1 97 ? 5.798 -2.492 -12.739 1.00 93.50 97 CYS A CA 1
ATOM 747 C C . CYS A 1 97 ? 6.420 -1.106 -12.542 1.00 93.50 97 CYS A C 1
ATOM 749 O O . CYS A 1 97 ? 6.748 -0.694 -11.433 1.00 93.50 97 CYS A O 1
ATOM 751 N N . LYS A 1 98 ? 6.534 -0.370 -13.653 1.00 94.00 98 LYS A N 1
ATOM 752 C CA . LYS A 1 98 ? 6.990 1.029 -13.694 1.00 94.00 98 LYS A CA 1
ATOM 753 C C . LYS A 1 98 ? 5.900 2.056 -13.366 1.00 94.00 98 LYS A C 1
ATOM 755 O O . LYS A 1 98 ? 6.229 3.204 -13.100 1.00 94.00 98 LYS A O 1
ATOM 760 N N . LYS A 1 99 ? 4.626 1.679 -13.508 1.00 95.44 99 LYS A N 1
ATOM 761 C CA . LYS A 1 99 ? 3.455 2.541 -13.300 1.00 95.44 99 LYS A CA 1
ATOM 762 C C . LYS A 1 99 ? 2.324 1.707 -12.710 1.00 95.44 99 LYS A C 1
ATOM 764 O O . LYS A 1 99 ? 2.050 0.607 -13.200 1.00 95.44 99 LYS A O 1
ATOM 769 N N . ILE A 1 100 ? 1.666 2.258 -11.698 1.00 97.38 100 ILE A N 1
ATOM 770 C CA . ILE A 1 100 ? 0.478 1.689 -11.068 1.00 97.38 100 ILE A CA 1
ATOM 771 C C . ILE A 1 100 ? -0.699 2.584 -11.456 1.00 97.38 100 ILE A C 1
ATOM 773 O O . ILE A 1 100 ? -0.667 3.788 -11.219 1.00 97.38 100 ILE A O 1
ATOM 777 N N . LEU A 1 101 ? -1.687 1.995 -12.123 1.00 97.12 101 LEU A N 1
ATOM 778 C CA . LEU A 1 101 ? -2.925 2.650 -12.549 1.00 97.12 101 LEU A CA 1
ATOM 779 C C . LEU A 1 101 ? -4.017 2.454 -11.502 1.00 97.12 101 LEU A C 1
ATOM 781 O O . LEU A 1 101 ? -4.808 3.356 -11.248 1.00 97.12 101 LEU A O 1
ATOM 785 N N . GLU A 1 102 ? -4.033 1.278 -10.878 1.00 97.94 102 GLU A N 1
ATOM 786 C CA . GLU A 1 102 ? -4.981 0.941 -9.829 1.00 97.94 102 GLU A CA 1
ATOM 787 C C . GLU A 1 102 ? -4.391 -0.040 -8.812 1.00 97.94 102 GLU A C 1
ATOM 789 O O . GLU A 1 102 ? -3.476 -0.816 -9.113 1.00 97.94 102 GLU A O 1
ATOM 794 N N . ALA A 1 103 ? -4.957 -0.011 -7.612 1.00 98.31 103 ALA A N 1
ATOM 795 C CA . ALA A 1 103 ? -4.726 -0.982 -6.562 1.00 98.31 103 ALA A CA 1
ATOM 796 C C . ALA A 1 103 ? -6.053 -1.331 -5.887 1.00 98.31 103 ALA A C 1
ATOM 798 O O . ALA A 1 103 ? -6.705 -0.463 -5.310 1.00 98.31 103 ALA A O 1
ATOM 799 N N . GLU A 1 104 ? -6.429 -2.603 -5.932 1.00 98.56 104 GLU A N 1
ATOM 800 C CA . GLU A 1 104 ? -7.469 -3.156 -5.071 1.00 98.56 104 GLU A CA 1
ATOM 801 C C . GLU A 1 104 ? -6.815 -3.627 -3.769 1.00 98.56 104 GLU A C 1
ATOM 803 O O . GLU A 1 104 ? -5.899 -4.451 -3.793 1.00 98.56 104 GLU A O 1
ATOM 808 N N . VAL A 1 105 ? -7.281 -3.110 -2.634 1.00 98.31 105 VAL A N 1
ATOM 809 C CA . VAL A 1 105 ? -6.842 -3.528 -1.299 1.00 98.31 105 VAL A CA 1
ATOM 810 C C . VAL A 1 105 ? -7.999 -4.231 -0.607 1.00 98.31 105 VAL A C 1
ATOM 812 O O . VAL A 1 105 ? -9.011 -3.605 -0.290 1.00 98.31 105 VAL A O 1
ATOM 815 N N . VAL A 1 106 ? -7.838 -5.529 -0.359 1.00 98.56 106 VAL A N 1
ATOM 816 C CA . VAL A 1 106 ? -8.816 -6.365 0.345 1.00 98.56 106 VAL A CA 1
ATOM 817 C C . VAL A 1 106 ? -8.457 -6.373 1.826 1.00 98.56 106 VAL A C 1
ATOM 819 O O . VAL A 1 106 ? -7.320 -6.691 2.181 1.00 98.56 106 VAL A O 1
ATOM 822 N N . THR A 1 107 ? -9.403 -6.063 2.711 1.00 98.38 107 THR A N 1
ATOM 823 C CA . THR A 1 107 ? -9.171 -6.027 4.165 1.00 98.38 107 THR A CA 1
ATOM 824 C C . THR A 1 107 ? -10.147 -6.922 4.940 1.00 98.38 107 THR A C 1
ATOM 826 O O . THR A 1 107 ? -10.953 -7.672 4.376 1.00 98.38 107 THR A O 1
ATOM 829 N N . ASN A 1 108 ? -10.064 -6.904 6.271 1.00 98.00 108 ASN A N 1
ATOM 830 C CA . ASN A 1 108 ? -11.073 -7.476 7.162 1.00 98.00 108 ASN A CA 1
ATOM 831 C C . ASN A 1 108 ? -12.463 -6.851 7.022 1.00 98.00 108 ASN A C 1
ATOM 833 O O . ASN A 1 108 ? -13.427 -7.525 7.365 1.00 98.00 108 ASN A O 1
ATOM 837 N N . ASP A 1 109 ? -12.563 -5.633 6.498 1.00 94.81 109 ASP A N 1
ATOM 838 C CA . ASP A 1 109 ? -13.768 -4.808 6.591 1.00 94.81 109 ASP A CA 1
ATOM 839 C C . ASP A 1 109 ? -14.338 -4.373 5.219 1.00 94.81 109 ASP A C 1
ATOM 841 O O . ASP A 1 109 ? -15.270 -3.572 5.126 1.00 94.81 109 ASP A O 1
ATOM 845 N N . GLY A 1 110 ? -13.781 -4.892 4.123 1.00 96.88 110 GLY A N 1
ATOM 846 C CA . GLY A 1 110 ? -14.214 -4.565 2.763 1.00 96.88 110 GLY A CA 1
ATOM 847 C C . GLY A 1 110 ? -13.081 -4.653 1.750 1.00 96.88 110 GLY A C 1
ATOM 848 O O . GLY A 1 110 ? -12.005 -5.169 2.049 1.00 96.88 110 GLY A O 1
ATOM 849 N N . SER A 1 111 ? -13.330 -4.152 0.542 1.00 97.62 111 SER A N 1
ATOM 850 C CA . SER A 1 111 ? -12.297 -3.941 -0.477 1.00 97.62 111 SER A CA 1
ATOM 851 C C . SER A 1 111 ? -12.416 -2.525 -1.024 1.00 97.62 111 SER A C 1
ATOM 853 O O . SER A 1 111 ? -13.528 -2.043 -1.236 1.00 97.62 111 SER A O 1
ATOM 855 N N . TRP A 1 112 ? -11.281 -1.866 -1.252 1.00 98.12 112 TRP A N 1
ATOM 856 C CA . TRP A 1 112 ? -11.231 -0.502 -1.781 1.00 98.12 112 TRP A CA 1
ATOM 857 C C . TRP A 1 112 ? -10.304 -0.447 -2.980 1.00 98.12 112 TRP A C 1
ATOM 859 O O . TRP A 1 112 ? -9.236 -1.059 -2.977 1.00 98.12 112 TRP A O 1
ATOM 869 N N . VAL A 1 113 ? -10.722 0.307 -3.993 1.00 97.62 113 VAL A N 1
ATOM 870 C CA . VAL A 1 113 ? -9.945 0.524 -5.209 1.00 97.62 113 VAL A CA 1
ATOM 871 C C . VAL A 1 113 ? -9.405 1.944 -5.196 1.00 97.62 113 VAL A C 1
ATOM 873 O O . VAL A 1 113 ? -10.159 2.910 -5.097 1.00 97.62 113 VAL A O 1
ATOM 876 N N . PHE A 1 114 ? -8.089 2.053 -5.311 1.00 97.69 114 PHE A N 1
ATOM 877 C CA . PHE A 1 114 ? -7.370 3.309 -5.466 1.00 97.69 114 PHE A CA 1
ATOM 878 C C . PHE A 1 114 ? -6.915 3.417 -6.912 1.00 97.69 114 PHE A C 1
ATOM 880 O O . PHE A 1 114 ? -6.371 2.455 -7.449 1.00 97.69 114 PHE A O 1
ATOM 887 N N . THR A 1 115 ? -7.125 4.570 -7.541 1.00 97.06 115 THR A N 1
ATOM 888 C CA . THR A 1 115 ? -6.743 4.814 -8.936 1.00 97.06 115 THR A CA 1
ATOM 889 C C . THR A 1 115 ? -5.844 6.031 -9.046 1.00 97.06 115 THR A C 1
ATOM 891 O O . THR A 1 115 ? -6.053 7.026 -8.350 1.00 97.0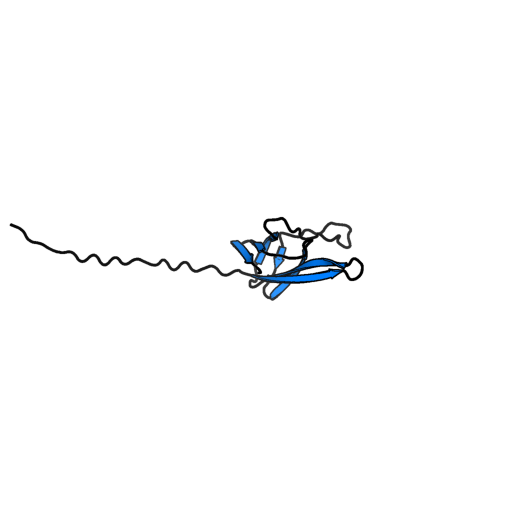6 115 THR A O 1
ATOM 894 N N . TRP A 1 116 ? -4.887 5.978 -9.966 1.00 94.44 116 TRP A N 1
ATOM 895 C CA . TRP A 1 116 ? -3.993 7.088 -10.278 1.00 94.44 116 TRP A CA 1
ATOM 896 C C . TRP A 1 116 ? -3.924 7.302 -11.791 1.00 94.44 116 TRP A C 1
ATOM 898 O O . TRP A 1 116 ? -3.833 6.339 -12.555 1.00 94.44 116 TRP A O 1
ATOM 908 N N . ASN A 1 117 ? -3.943 8.571 -12.205 1.00 77.88 117 ASN A N 1
ATOM 909 C CA . ASN A 1 117 ? -3.868 8.975 -13.613 1.00 77.88 117 ASN A CA 1
ATOM 910 C C . ASN A 1 117 ? -2.437 8.893 -14.171 1.00 77.88 117 ASN A C 1
ATOM 912 O O . ASN A 1 117 ? -1.465 9.185 -13.443 1.00 77.88 117 ASN A O 1
#

Radius of gyration: 23.41 Å; chains: 1; bounding box: 96×32×30 Å